Protein AF-A0A350CSS2-F1 (afdb_monomer_lite)

Radius of gyration: 18.75 Å; chains: 1; bounding box: 49×19×38 Å

pLDDT: mean 92.46, std 8.36, range [51.88, 98.31]

Structure (mmCIF, N/CA/C/O backbone):
data_AF-A0A350CSS2-F1
#
_entry.id   AF-A0A350CSS2-F1
#
loop_
_atom_site.group_PDB
_atom_site.id
_atom_site.type_symbol
_atom_site.label_atom_id
_atom_site.label_alt_id
_atom_site.label_comp_id
_atom_site.label_asym_id
_atom_site.label_entity_id
_atom_site.label_seq_id
_atom_site.pdbx_PDB_ins_code
_atom_site.Cartn_x
_atom_site.Cartn_y
_atom_site.Cartn_z
_atom_site.occupancy
_atom_site.B_iso_or_equiv
_atom_site.auth_seq_id
_atom_site.auth_comp_id
_atom_site.auth_asym_id
_atom_site.auth_atom_id
_atom_site.pdbx_PDB_model_num
ATOM 1 N N . SER A 1 1 ? 1.369 4.149 8.176 1.00 77.00 1 SER A N 1
ATOM 2 C CA . SER A 1 1 ? 1.411 2.671 8.189 1.00 77.00 1 SER A CA 1
ATOM 3 C C . SER A 1 1 ? 0.680 2.158 6.957 1.00 77.00 1 SER A C 1
ATOM 5 O O . SER A 1 1 ? -0.161 2.874 6.430 1.00 77.00 1 SER A O 1
ATOM 7 N N . ALA A 1 2 ? 1.011 0.964 6.468 1.00 87.25 2 ALA A N 1
ATOM 8 C CA . ALA A 1 2 ? 0.324 0.311 5.353 1.00 87.25 2 ALA A CA 1
ATOM 9 C C . ALA A 1 2 ? 0.088 -1.158 5.716 1.00 87.25 2 ALA A C 1
ATOM 11 O O . ALA A 1 2 ? 0.854 -1.731 6.491 1.00 87.25 2 ALA A O 1
ATOM 12 N N . THR A 1 3 ? -0.977 -1.762 5.200 1.00 91.12 3 THR A N 1
ATOM 13 C CA . THR A 1 3 ? -1.313 -3.160 5.482 1.00 91.12 3 THR A CA 1
ATOM 14 C C . THR A 1 3 ? -2.034 -3.785 4.296 1.00 91.12 3 THR A C 1
ATOM 16 O O . THR A 1 3 ? -2.790 -3.110 3.605 1.00 91.12 3 THR A O 1
ATOM 19 N N . HIS A 1 4 ? -1.797 -5.078 4.070 1.00 91.81 4 HIS A N 1
ATOM 20 C CA . HIS A 1 4 ? -2.538 -5.889 3.099 1.00 91.81 4 HIS A CA 1
ATOM 21 C C . HIS A 1 4 ? -3.793 -6.535 3.713 1.00 91.81 4 HIS A C 1
ATOM 23 O O . HIS A 1 4 ? -4.569 -7.174 3.010 1.00 91.81 4 HIS A O 1
ATOM 29 N N . CYS A 1 5 ? -3.956 -6.435 5.036 1.00 90.19 5 CYS A N 1
ATOM 30 C CA . CYS A 1 5 ? -5.058 -7.047 5.766 1.00 90.19 5 CYS A CA 1
ATOM 31 C C . CYS A 1 5 ? -6.249 -6.093 5.840 1.00 90.19 5 CYS A C 1
ATOM 33 O O . CYS A 1 5 ? -6.067 -4.896 6.066 1.00 90.19 5 CYS A O 1
ATOM 35 N N . ASP A 1 6 ? -7.461 -6.640 5.782 1.00 92.62 6 ASP A N 1
ATOM 36 C CA . ASP A 1 6 ? -8.673 -5.896 6.112 1.00 92.62 6 ASP A CA 1
ATOM 37 C C . ASP A 1 6 ? -8.719 -5.619 7.625 1.00 92.62 6 ASP A C 1
ATOM 39 O O . ASP A 1 6 ? -9.017 -6.495 8.441 1.00 92.62 6 ASP A O 1
ATOM 43 N N . LEU A 1 7 ? -8.368 -4.389 8.013 1.00 93.06 7 LEU A N 1
ATOM 44 C CA . LEU A 1 7 ? -8.381 -3.982 9.417 1.00 93.06 7 LEU A CA 1
ATOM 45 C C . LEU A 1 7 ? -9.795 -3.886 9.983 1.00 93.06 7 LEU A C 1
ATOM 47 O O . LEU A 1 7 ? -9.968 -4.085 11.179 1.00 93.06 7 LEU A O 1
ATOM 51 N N . GLU A 1 8 ? -10.798 -3.614 9.155 1.00 92.56 8 GLU A N 1
ATOM 52 C CA . GLU A 1 8 ? -12.182 -3.494 9.602 1.00 92.56 8 GLU A CA 1
ATOM 53 C C . GLU A 1 8 ? -12.734 -4.861 10.013 1.00 92.56 8 GLU A C 1
ATOM 55 O O . GLU A 1 8 ? -13.330 -5.003 11.084 1.00 92.56 8 GLU A O 1
ATOM 60 N N . ALA A 1 9 ? -12.428 -5.897 9.226 1.00 96.12 9 ALA A N 1
ATOM 61 C CA . ALA A 1 9 ? -12.675 -7.283 9.614 1.00 96.12 9 ALA A CA 1
ATOM 62 C C . ALA A 1 9 ? -11.958 -7.657 10.913 1.00 96.12 9 ALA A C 1
ATOM 64 O O . ALA A 1 9 ? -12.570 -8.218 11.822 1.00 96.12 9 ALA A O 1
ATOM 65 N N . ARG A 1 10 ? -10.688 -7.271 11.057 1.00 95.00 10 ARG A N 1
ATOM 66 C CA . ARG A 1 10 ? -9.920 -7.594 12.266 1.00 95.00 10 ARG A CA 1
ATOM 67 C C . ARG A 1 10 ? -10.388 -6.851 13.513 1.00 95.00 10 ARG A C 1
ATOM 69 O O . ARG A 1 10 ? -10.267 -7.409 14.600 1.00 95.00 10 ARG A O 1
ATOM 76 N N . VAL A 1 11 ? -10.935 -5.641 13.384 1.00 95.62 11 VAL A N 1
ATOM 77 C CA . VAL A 1 11 ? -11.599 -4.950 14.501 1.00 95.62 11 VAL A CA 1
ATOM 78 C C . VAL A 1 11 ? -12.847 -5.723 14.926 1.00 95.62 11 VAL A C 1
ATOM 80 O O . VAL A 1 11 ? -13.002 -5.998 16.113 1.00 95.62 11 VAL A O 1
ATOM 83 N N . ARG A 1 12 ? -13.693 -6.144 13.973 1.00 96.38 12 ARG A N 1
ATOM 84 C CA . ARG A 1 12 ? -14.892 -6.956 14.264 1.00 96.38 12 ARG A CA 1
ATOM 85 C C . ARG A 1 12 ? -14.560 -8.289 14.938 1.00 96.38 12 ARG A C 1
ATOM 87 O O . ARG A 1 12 ? -15.295 -8.727 15.811 1.00 96.38 12 ARG A O 1
ATOM 94 N N . GLU A 1 13 ? -13.445 -8.909 14.565 1.00 97.44 13 GLU A N 1
ATOM 95 C CA . GLU A 1 13 ? -12.953 -10.159 15.164 1.00 97.44 13 GLU A CA 1
ATOM 96 C C . GLU A 1 13 ? -12.244 -9.966 16.521 1.00 97.44 13 GLU A C 1
ATOM 98 O O . GLU A 1 13 ? -11.753 -10.936 17.094 1.00 97.44 13 GLU A O 1
ATOM 103 N N . GLY A 1 14 ? -12.114 -8.731 17.025 1.00 95.69 14 GLY A N 1
ATOM 104 C CA . GLY A 1 14 ? -11.366 -8.433 18.256 1.00 95.69 14 GLY A CA 1
ATOM 105 C C . GLY A 1 14 ? -9.846 -8.611 18.130 1.00 95.69 14 GLY A C 1
ATOM 106 O O . GLY A 1 14 ? -9.122 -8.555 19.121 1.00 95.69 14 GLY A O 1
ATOM 107 N N . ARG A 1 15 ? -9.339 -8.808 16.908 1.00 96.69 15 ARG A N 1
ATOM 108 C CA . ARG A 1 15 ? -7.914 -9.006 16.592 1.00 96.69 15 ARG A CA 1
ATOM 109 C C . ARG A 1 15 ? -7.174 -7.702 16.308 1.00 96.69 15 ARG A C 1
ATOM 111 O O . ARG A 1 15 ? -5.957 -7.712 16.128 1.00 96.69 15 ARG A O 1
ATOM 118 N N . PHE A 1 16 ? -7.892 -6.585 16.228 1.00 95.31 16 PHE A N 1
ATOM 119 C CA . PHE A 1 16 ? -7.311 -5.264 16.053 1.00 95.31 16 PHE A CA 1
ATOM 120 C C . PHE A 1 16 ? -8.019 -4.224 16.918 1.00 95.31 16 PHE A C 1
ATOM 122 O O . PHE A 1 16 ? -9.235 -4.239 17.095 1.00 95.31 16 PHE A O 1
ATOM 129 N N . ARG A 1 17 ? -7.227 -3.297 17.448 1.00 96.94 17 ARG A N 1
ATOM 130 C CA . ARG A 1 17 ? -7.680 -2.226 18.330 1.00 96.94 17 ARG A CA 1
ATOM 131 C C . ARG A 1 17 ? -8.510 -1.189 17.573 1.00 96.94 17 ARG A C 1
ATOM 133 O O . ARG A 1 17 ? -8.009 -0.548 16.649 1.00 96.94 17 ARG A O 1
ATOM 140 N N . ALA A 1 18 ? -9.757 -0.995 17.999 1.00 94.75 18 ALA A N 1
ATOM 141 C CA . ALA A 1 18 ? -10.679 -0.049 17.372 1.00 94.75 18 ALA A CA 1
ATOM 142 C C . ALA A 1 18 ? -10.174 1.403 17.447 1.00 94.75 18 ALA A C 1
ATOM 144 O O . ALA A 1 18 ? -10.222 2.129 16.458 1.00 94.75 18 ALA A O 1
ATOM 145 N N . ASP A 1 19 ? -9.626 1.822 18.589 1.00 95.62 19 ASP A N 1
ATOM 146 C CA . ASP A 1 19 ? -9.098 3.178 18.781 1.00 95.62 19 ASP A CA 1
ATOM 147 C C . ASP A 1 19 ? -7.933 3.490 17.825 1.00 95.62 19 ASP A C 1
ATOM 149 O O . ASP A 1 19 ? -7.886 4.556 17.208 1.00 95.62 19 ASP A O 1
ATOM 153 N N . LEU A 1 20 ? -7.022 2.532 17.642 1.00 93.31 20 LEU A N 1
ATOM 154 C CA . LEU A 1 20 ? -5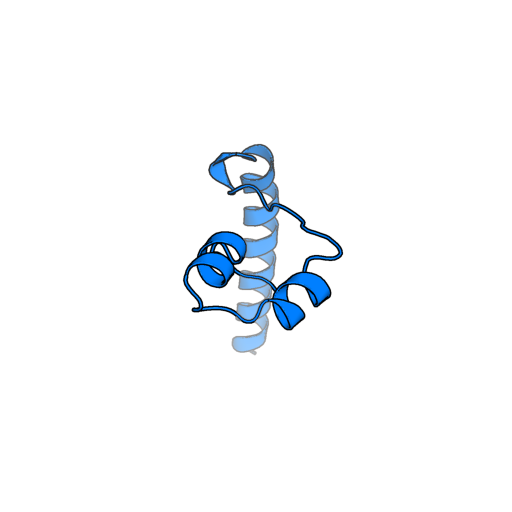.925 2.642 16.686 1.00 93.31 20 LEU A CA 1
ATOM 155 C C . LEU A 1 20 ? -6.433 2.643 15.240 1.00 93.31 20 LEU A C 1
ATOM 157 O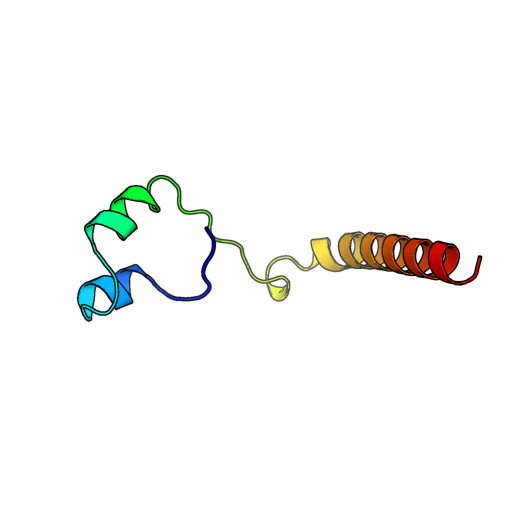 O . LEU A 1 20 ? -5.928 3.405 14.418 1.00 93.31 20 LEU A O 1
ATOM 161 N N . PHE A 1 21 ? -7.436 1.823 14.926 1.00 92.81 21 PHE A N 1
ATOM 162 C CA . PHE A 1 21 ? -8.045 1.791 13.599 1.00 92.81 21 PHE A CA 1
ATOM 163 C C . PHE A 1 21 ? -8.597 3.156 13.206 1.00 92.81 21 PHE A C 1
ATOM 165 O O . PHE A 1 21 ? -8.228 3.659 12.150 1.00 92.81 21 PHE A O 1
ATOM 172 N N . TYR A 1 22 ? -9.392 3.794 14.067 1.00 92.12 22 TYR A N 1
ATOM 173 C CA . TYR A 1 22 ? -9.960 5.109 13.767 1.00 92.12 22 TYR A CA 1
ATOM 174 C C . TYR A 1 22 ? -8.897 6.208 13.648 1.00 92.12 22 TYR A C 1
ATOM 176 O O . TYR A 1 22 ? -9.037 7.092 12.807 1.00 92.12 22 TYR A O 1
ATOM 184 N N . ARG A 1 23 ? -7.795 6.133 14.409 1.00 92.62 23 ARG A N 1
ATOM 185 C CA . ARG A 1 23 ? -6.664 7.069 14.254 1.00 92.62 23 ARG A CA 1
ATOM 186 C C . ARG A 1 23 ? -5.907 6.891 12.939 1.00 92.62 23 ARG A C 1
ATOM 188 O O . ARG A 1 23 ? -5.423 7.869 12.383 1.00 92.62 23 ARG A O 1
ATOM 195 N N . LEU A 1 24 ? -5.766 5.657 12.458 1.00 90.19 24 LEU A N 1
ATOM 196 C CA . LEU A 1 24 ? -5.065 5.366 11.203 1.00 90.19 24 LEU A CA 1
ATOM 197 C C . LEU A 1 24 ? -5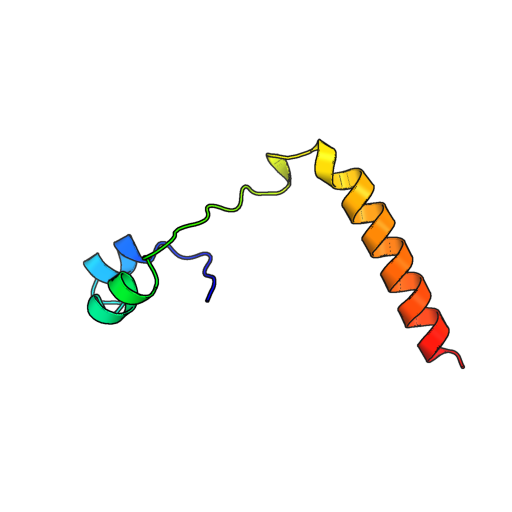.959 5.561 9.973 1.00 90.19 24 LEU A C 1
ATOM 199 O O . LEU A 1 24 ? -5.467 5.915 8.907 1.00 90.19 24 LEU A O 1
ATOM 203 N N . ALA A 1 25 ? -7.263 5.335 10.113 1.00 87.69 25 ALA A N 1
ATOM 204 C CA . ALA A 1 25 ? -8.226 5.337 9.018 1.00 87.69 25 ALA A CA 1
ATOM 205 C C . ALA A 1 25 ? -8.723 6.737 8.616 1.00 87.69 25 ALA A C 1
ATOM 207 O O . ALA A 1 25 ? -9.708 6.822 7.888 1.00 87.69 25 ALA A O 1
ATOM 208 N N . VAL A 1 26 ? -8.052 7.814 9.049 1.00 90.69 26 VAL A N 1
ATOM 209 C CA . VAL A 1 26 ? -8.393 9.202 8.673 1.00 90.69 26 VAL A CA 1
ATOM 210 C C . VAL A 1 26 ? -8.384 9.379 7.152 1.00 90.69 26 VAL A C 1
ATOM 212 O O . VAL A 1 26 ? -9.271 10.022 6.600 1.00 90.69 26 VAL A O 1
ATOM 215 N N . LEU A 1 27 ? -7.418 8.761 6.466 1.00 90.00 27 LEU A N 1
ATOM 216 C CA . LEU A 1 27 ? -7.373 8.682 5.010 1.00 90.00 27 LEU A CA 1
ATOM 217 C C . LEU A 1 27 ? -7.054 7.246 4.591 1.00 90.00 27 LEU A C 1
ATOM 219 O O . LEU A 1 27 ? -5.998 6.711 4.929 1.00 90.00 27 LEU A O 1
ATOM 223 N N . ARG A 1 28 ? -7.955 6.626 3.822 1.00 89.25 28 ARG A N 1
ATOM 224 C CA . ARG A 1 28 ? -7.718 5.314 3.209 1.00 89.25 28 ARG A CA 1
ATOM 225 C C . ARG A 1 28 ? -7.409 5.485 1.730 1.00 89.25 28 ARG A C 1
ATOM 227 O O . ARG A 1 28 ? -8.278 5.857 0.950 1.00 89.25 28 ARG A O 1
ATOM 234 N N . LEU A 1 29 ? -6.176 5.166 1.351 1.00 92.38 29 LEU A N 1
ATOM 235 C CA . LEU A 1 29 ? -5.769 5.083 -0.047 1.00 92.38 29 LEU A CA 1
ATOM 236 C C . LEU A 1 29 ? -5.740 3.616 -0.468 1.00 92.38 29 LEU A C 1
ATOM 238 O O . LEU A 1 29 ? -4.899 2.843 -0.007 1.00 92.38 29 LEU A O 1
ATOM 242 N N . ALA A 1 30 ? -6.672 3.231 -1.337 1.00 91.88 30 ALA A N 1
ATOM 243 C CA . ALA A 1 30 ? -6.650 1.920 -1.964 1.00 91.88 30 ALA A CA 1
ATOM 244 C C . ALA A 1 30 ? -5.603 1.923 -3.081 1.00 91.88 30 ALA A C 1
ATOM 246 O O . ALA A 1 30 ? -5.706 2.685 -4.041 1.00 91.88 30 ALA A O 1
ATOM 247 N N . LEU A 1 31 ? -4.590 1.066 -2.957 1.00 94.25 31 LEU A N 1
ATOM 248 C CA . LEU A 1 31 ? -3.570 0.907 -3.983 1.00 94.25 31 LEU A CA 1
ATOM 249 C C . LEU A 1 31 ? -3.969 -0.256 -4.907 1.00 94.25 31 LEU A C 1
ATOM 251 O O . LEU A 1 31 ? -3.877 -1.410 -4.481 1.00 94.25 31 LEU A O 1
ATOM 255 N N . PRO A 1 32 ? -4.401 -0.005 -6.161 1.00 95.38 32 PRO A N 1
ATOM 256 C CA . PRO A 1 32 ? -4.752 -1.091 -7.067 1.00 95.38 32 PRO A CA 1
ATOM 257 C C . PRO A 1 32 ? -3.528 -1.965 -7.377 1.00 95.38 32 PRO 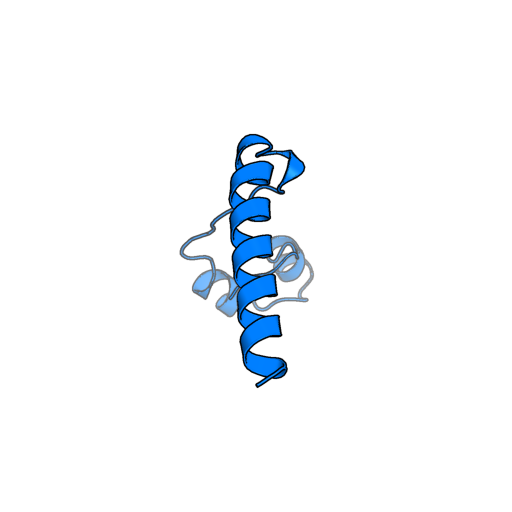A C 1
ATOM 259 O O . PRO A 1 32 ? -2.409 -1.452 -7.468 1.00 95.38 32 PRO A O 1
ATOM 262 N N . PRO A 1 33 ? -3.697 -3.280 -7.571 1.00 96.50 33 PRO A N 1
ATOM 263 C CA . PRO A 1 33 ? -2.590 -4.146 -7.955 1.00 96.50 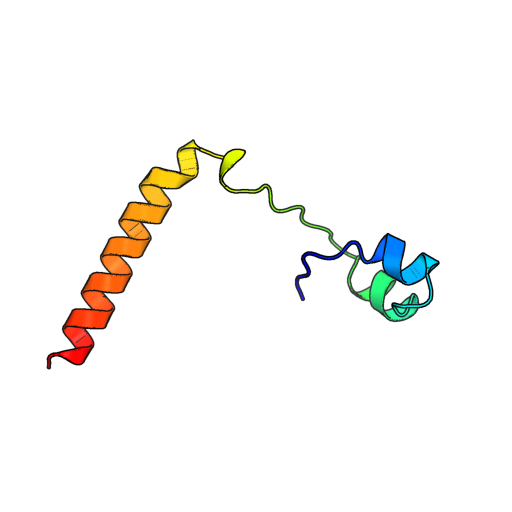33 PRO A CA 1
ATOM 264 C C . PRO A 1 33 ? -2.066 -3.762 -9.343 1.00 96.50 33 PRO A C 1
ATOM 266 O O . PRO A 1 33 ? -2.819 -3.249 -10.168 1.00 96.50 33 PRO A O 1
ATOM 269 N N . LEU A 1 34 ? -0.800 -4.071 -9.640 1.00 97.12 34 LEU A N 1
ATOM 270 C CA . LEU A 1 34 ? -0.166 -3.690 -10.912 1.00 97.12 34 LEU A CA 1
ATOM 271 C C . LEU A 1 34 ? -0.923 -4.223 -12.148 1.00 97.12 34 LEU A C 1
ATOM 273 O O . LEU A 1 34 ? -1.037 -3.533 -13.153 1.00 97.12 34 LEU A O 1
ATOM 277 N N . ARG A 1 35 ? -1.557 -5.400 -12.040 1.00 97.06 35 ARG A N 1
ATOM 278 C CA . ARG A 1 35 ? -2.415 -5.975 -13.099 1.00 97.06 35 ARG A CA 1
ATOM 279 C C . ARG A 1 35 ? -3.613 -5.101 -13.501 1.00 97.06 35 ARG A C 1
ATOM 281 O O . ARG A 1 35 ? -4.126 -5.263 -14.597 1.00 97.06 35 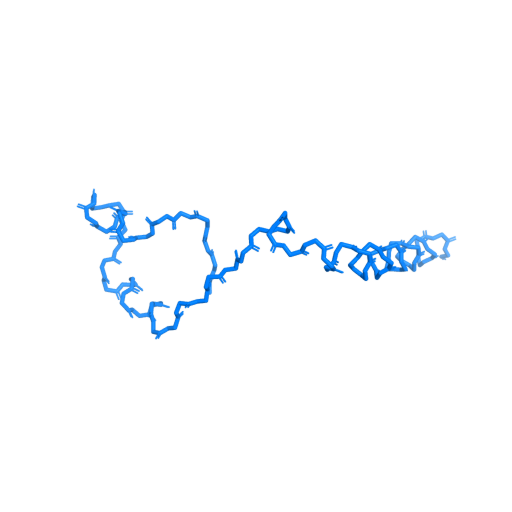ARG A O 1
ATOM 288 N N . ALA A 1 36 ? -4.070 -4.204 -12.624 1.00 97.81 36 ALA A N 1
ATOM 289 C CA . ALA A 1 36 ? -5.160 -3.266 -12.904 1.00 97.81 36 ALA A CA 1
ATOM 290 C C . ALA A 1 36 ? -4.662 -1.926 -13.483 1.00 97.81 36 ALA A C 1
ATOM 292 O O . ALA A 1 36 ? -5.464 -1.054 -13.796 1.00 97.81 36 ALA A O 1
ATOM 293 N N . ARG A 1 37 ? -3.343 -1.758 -13.613 1.00 97.19 37 ARG A N 1
ATOM 294 C CA . ARG A 1 37 ? -2.667 -0.552 -14.105 1.00 97.19 37 ARG A CA 1
ATOM 295 C C . ARG A 1 37 ? -1.510 -0.935 -15.028 1.00 97.19 37 ARG A C 1
ATOM 297 O O . ARG A 1 37 ? -0.358 -0.578 -14.812 1.00 97.19 37 ARG A O 1
ATOM 304 N N . LEU A 1 38 ? -1.838 -1.706 -16.062 1.00 97.81 38 LEU A N 1
ATOM 305 C CA . LEU A 1 38 ? -0.869 -2.218 -17.035 1.00 97.81 38 LEU A CA 1
ATOM 306 C C . LEU A 1 38 ? 0.038 -1.139 -17.664 1.00 97.81 38 LEU A C 1
ATOM 308 O O . LEU A 1 38 ? 1.218 -1.439 -17.843 1.00 97.81 38 LEU A O 1
ATOM 312 N N . PRO A 1 39 ? -0.430 0.099 -17.950 1.00 98.12 39 PRO A N 1
ATOM 313 C CA . PRO A 1 39 ? 0.440 1.153 -18.479 1.00 98.12 39 PRO A CA 1
ATOM 314 C C . PRO A 1 39 ? 1.624 1.511 -17.571 1.00 98.12 39 PRO A C 1
ATOM 316 O O . PRO A 1 39 ? 2.644 1.976 -18.069 1.00 98.12 39 PRO A O 1
ATOM 319 N N . ASP A 1 40 ? 1.532 1.242 -16.265 1.00 98.00 40 ASP A N 1
ATOM 320 C CA . ASP A 1 40 ? 2.604 1.535 -15.310 1.00 98.00 40 ASP A CA 1
ATOM 321 C C . ASP A 1 40 ? 3.762 0.523 -15.404 1.00 98.00 40 ASP A C 1
ATOM 323 O O . ASP A 1 40 ? 4.842 0.776 -14.878 1.00 98.00 40 ASP A O 1
ATOM 327 N N . ILE A 1 41 ? 3.577 -0.630 -16.061 1.00 97.94 41 ILE A N 1
ATOM 328 C CA . ILE A 1 41 ? 4.572 -1.716 -16.068 1.00 97.94 41 ILE A CA 1
ATOM 329 C C . ILE A 1 41 ? 5.876 -1.283 -16.745 1.00 97.94 41 ILE A C 1
ATOM 331 O O . ILE A 1 41 ? 6.942 -1.428 -16.149 1.00 97.94 41 ILE A O 1
ATOM 335 N N . ALA A 1 42 ? 5.800 -0.758 -17.971 1.00 98.25 42 ALA A N 1
ATOM 336 C CA . ALA A 1 42 ? 6.977 -0.337 -18.731 1.00 98.25 42 ALA A CA 1
ATOM 337 C C . ALA A 1 42 ? 7.801 0.751 -18.007 1.00 98.25 42 ALA A C 1
ATOM 339 O O . ALA A 1 42 ? 8.981 0.503 -17.748 1.00 98.25 42 ALA A O 1
ATOM 340 N N . PRO A 1 43 ? 7.221 1.894 -17.578 1.00 98.25 43 PRO A N 1
ATOM 341 C CA . PRO A 1 43 ? 7.997 2.936 -16.904 1.00 98.25 43 PRO A CA 1
ATOM 342 C C . PRO A 1 43 ? 8.580 2.474 -15.560 1.00 98.25 43 PRO A C 1
ATOM 344 O O . PRO A 1 43 ? 9.696 2.862 -15.209 1.00 98.25 43 PRO A O 1
ATOM 347 N N . LEU A 1 44 ? 7.875 1.616 -14.809 1.00 98.06 44 LEU A N 1
ATOM 348 C CA . LEU A 1 44 ? 8.410 1.050 -13.565 1.00 98.06 44 LEU A CA 1
ATOM 349 C C . LEU A 1 44 ? 9.578 0.091 -13.825 1.00 98.06 44 LEU A C 1
ATOM 351 O O . LEU A 1 44 ? 10.557 0.114 -13.078 1.00 98.06 44 LEU A O 1
ATOM 355 N N . ALA A 1 45 ? 9.496 -0.734 -14.871 1.00 98.12 45 ALA A N 1
ATOM 356 C CA . ALA A 1 45 ? 10.565 -1.654 -15.246 1.00 98.12 45 ALA A CA 1
ATOM 357 C C . ALA A 1 45 ? 11.825 -0.905 -15.701 1.00 98.12 45 ALA A C 1
ATOM 359 O O . ALA A 1 45 ? 12.919 -1.216 -15.231 1.00 98.12 45 ALA A O 1
ATOM 360 N N . GLU A 1 46 ? 11.673 0.113 -16.551 1.00 98.31 46 GLU A N 1
ATOM 361 C CA . GLU A 1 46 ? 12.773 0.975 -16.998 1.00 98.31 46 GLU A CA 1
ATOM 362 C C . GLU A 1 46 ? 13.461 1.668 -15.818 1.00 98.31 46 GLU A C 1
ATOM 364 O O . GLU A 1 46 ? 14.689 1.623 -15.687 1.00 98.31 46 GLU A O 1
ATOM 369 N N . TRP A 1 47 ? 12.672 2.264 -14.918 1.00 98.06 47 TRP A N 1
ATOM 370 C CA . TRP A 1 47 ? 13.203 2.889 -13.712 1.00 98.06 47 TRP A CA 1
ATOM 371 C C . TRP A 1 47 ? 13.941 1.871 -12.839 1.00 98.06 47 TRP A C 1
ATOM 373 O O . TRP A 1 47 ? 15.074 2.127 -12.428 1.00 98.06 47 TRP A O 1
ATOM 383 N N . SER A 1 48 ? 13.342 0.701 -12.598 1.00 97.44 48 SER A N 1
ATOM 384 C CA . SER A 1 48 ? 13.939 -0.338 -11.757 1.00 97.44 48 SER A CA 1
ATOM 385 C C . SER A 1 48 ? 15.257 -0.849 -12.335 1.00 97.44 48 SER A C 1
ATOM 387 O O . SER A 1 48 ? 16.227 -0.979 -11.593 1.00 97.44 48 SER A O 1
ATOM 389 N N . LEU A 1 49 ? 15.321 -1.096 -13.648 1.00 97.81 49 LEU A N 1
ATOM 390 C CA . LEU A 1 49 ? 16.542 -1.526 -14.328 1.00 97.81 49 LEU A CA 1
ATOM 391 C C . LEU A 1 49 ? 17.660 -0.495 -14.149 1.00 97.81 49 LEU A C 1
ATOM 393 O O . LEU A 1 49 ? 18.774 -0.851 -13.765 1.00 97.81 49 LEU A O 1
ATOM 397 N N . LYS A 1 50 ? 17.352 0.790 -14.365 1.00 97.50 50 LYS A N 1
ATOM 398 C CA . LYS A 1 50 ? 18.312 1.884 -14.182 1.00 97.50 50 LYS A CA 1
ATOM 399 C C . LYS A 1 50 ? 18.866 1.921 -12.754 1.00 97.50 50 LYS A C 1
ATOM 401 O O . LYS A 1 50 ? 20.076 2.048 -12.584 1.00 97.50 50 LYS A O 1
ATOM 406 N N . GLN A 1 51 ? 18.006 1.786 -11.741 1.00 96.81 51 GLN A N 1
ATOM 407 C CA . GLN A 1 51 ? 18.436 1.778 -10.337 1.00 96.81 51 GLN A CA 1
ATOM 408 C C . GLN A 1 51 ? 19.302 0.560 -10.002 1.00 96.81 51 GLN A C 1
ATOM 410 O O . GLN A 1 51 ? 20.320 0.694 -9.328 1.00 96.81 51 GLN A O 1
ATOM 415 N N . SER A 1 52 ? 18.932 -0.626 -10.492 1.00 96.31 52 SER A N 1
ATOM 416 C CA . SER A 1 52 ? 19.706 -1.847 -10.255 1.00 96.31 52 SER A CA 1
ATOM 417 C C . SER A 1 52 ? 21.096 -1.785 -10.888 1.00 96.31 52 SER A C 1
ATOM 419 O O . SER A 1 52 ? 22.068 -2.170 -10.243 1.00 96.31 52 SER A O 1
ATOM 421 N N . LEU A 1 53 ? 21.212 -1.268 -12.116 1.00 96.56 53 LEU A N 1
ATOM 422 C CA . LEU A 1 53 ? 22.506 -1.091 -12.779 1.00 96.56 53 LEU A CA 1
ATOM 423 C C . LEU A 1 53 ? 23.396 -0.083 -12.041 1.00 96.56 53 LEU A C 1
ATOM 425 O O . LEU A 1 53 ? 24.579 -0.355 -11.850 1.00 96.56 53 LEU A O 1
ATOM 429 N N . ALA A 1 54 ? 22.832 1.037 -11.577 1.00 94.81 54 ALA A N 1
ATOM 430 C CA . ALA A 1 54 ? 23.571 2.011 -10.775 1.00 94.81 54 ALA A CA 1
ATOM 431 C C . ALA A 1 54 ? 24.093 1.386 -9.470 1.00 94.81 54 ALA A C 1
ATOM 433 O O . ALA A 1 54 ? 25.280 1.473 -9.175 1.00 94.81 54 ALA A O 1
ATOM 434 N N . ALA A 1 55 ? 23.235 0.671 -8.735 1.00 93.06 55 ALA A N 1
ATOM 435 C CA . ALA A 1 55 ? 23.613 0.013 -7.484 1.00 93.06 55 ALA A CA 1
ATOM 436 C C . ALA A 1 55 ? 24.690 -1.076 -7.660 1.00 93.06 55 ALA A C 1
ATOM 438 O O . ALA A 1 55 ? 25.478 -1.315 -6.747 1.00 93.06 55 ALA A O 1
ATOM 439 N N . LEU A 1 56 ? 24.722 -1.755 -8.811 1.00 92.62 56 LEU A N 1
ATOM 440 C CA . LEU A 1 56 ? 25.776 -2.717 -9.144 1.00 92.62 56 LEU A CA 1
ATOM 441 C C . LEU A 1 56 ? 27.098 -2.025 -9.493 1.00 92.62 56 LEU A C 1
ATOM 443 O O . LEU A 1 56 ? 28.148 -2.499 -9.068 1.00 92.62 56 LEU A O 1
ATOM 447 N N . GLY A 1 57 ? 27.045 -0.913 -10.231 1.00 84.25 57 GLY A N 1
ATOM 448 C CA . GLY A 1 57 ? 28.222 -0.106 -10.556 1.00 84.25 57 GLY A CA 1
ATOM 449 C C . GLY A 1 57 ? 28.938 0.401 -9.305 1.00 84.25 57 GLY A C 1
ATOM 450 O O . GLY A 1 57 ? 30.139 0.211 -9.185 1.00 84.25 57 GLY A O 1
ATOM 451 N N . GLU A 1 58 ? 28.192 0.917 -8.326 1.00 74.62 58 GLU A N 1
ATOM 452 C CA . GLU A 1 58 ? 28.716 1.370 -7.022 1.00 74.62 58 GLU A CA 1
ATOM 453 C C . GLU A 1 58 ? 29.355 0.253 -6.176 1.00 74.62 58 GLU A C 1
ATOM 455 O O . GLU A 1 58 ? 30.038 0.532 -5.199 1.00 74.62 58 GLU A O 1
ATOM 460 N N . ARG A 1 59 ? 29.106 -1.023 -6.498 1.00 69.12 59 ARG A N 1
ATOM 461 C CA . ARG A 1 59 ? 29.604 -2.173 -5.722 1.00 69.12 59 ARG A CA 1
ATOM 462 C C . ARG A 1 59 ? 30.852 -2.820 -6.321 1.00 69.12 59 ARG A C 1
ATOM 464 O O . ARG A 1 59 ? 31.461 -3.670 -5.675 1.00 69.12 59 ARG A O 1
ATOM 471 N N . LEU A 1 60 ? 31.169 -2.491 -7.572 1.00 66.94 60 LEU A N 1
ATOM 472 C CA . LEU A 1 60 ? 32.310 -3.034 -8.314 1.00 66.94 60 LEU A CA 1
ATOM 473 C C . LEU A 1 60 ? 33.511 -2.071 -8.345 1.00 66.94 60 LEU A C 1
ATOM 475 O O . LEU A 1 60 ? 34.559 -2.448 -8.870 1.00 66.94 60 LEU A O 1
ATOM 479 N N . PHE A 1 61 ? 33.361 -0.878 -7.767 1.00 51.88 61 PHE A N 1
ATOM 480 C CA . PHE A 1 61 ? 34.426 0.073 -7.445 1.00 51.88 61 PHE A CA 1
ATOM 481 C C . PHE A 1 61 ? 34.572 0.195 -5.924 1.00 51.88 61 PHE A C 1
ATOM 483 O O . PHE A 1 61 ? 35.670 0.603 -5.486 1.00 51.88 61 PHE A O 1
#

Foldseek 3Di:
DDDPDDVVVCVVVVNDDPVVCVVVVPDDDDDDPCVVVVVVVVVVVVVVVVVVVVVVVVVVD

Sequence (61 aa):
SATHCDLEARVREGRFRADLFYRLAVLRLALPPLRARLPDIAPLAEWSLKQSLAALGERLF

Secondary structure (DSSP, 8-state):
---SS-HHHHHHTTSS-HHHHHHHTTS------GGG-GGGHHHHHHHHHHHHHHHHHHHH-